Protein AF-A0A526PX55-F1 (afdb_monomer_lite)

Radius of gyration: 16.25 Å; chains: 1; bounding box: 40×29×41 Å

Structure (mmCIF, N/CA/C/O backbone):
data_AF-A0A526PX55-F1
#
_entry.id   AF-A0A526PX55-F1
#
loop_
_atom_site.group_PDB
_atom_site.id
_atom_site.type_symbol
_atom_site.label_atom_id
_atom_site.label_alt_id
_atom_site.label_comp_id
_atom_site.label_asym_id
_atom_site.label_entity_id
_atom_site.label_seq_id
_atom_site.pdbx_PDB_ins_code
_atom_site.Cartn_x
_atom_site.Cartn_y
_atom_site.Cartn_z
_atom_site.occupancy
_atom_site.B_iso_or_equiv
_atom_site.auth_seq_id
_atom_site.auth_comp_id
_atom_site.auth_asym_id
_atom_site.auth_atom_id
_atom_site.pdbx_PDB_model_num
ATOM 1 N N . LEU A 1 1 ? -7.816 -12.407 -14.501 1.00 89.50 1 LEU A N 1
ATOM 2 C CA . LEU A 1 1 ? -7.066 -11.297 -13.894 1.00 89.50 1 LEU A CA 1
ATOM 3 C C . LEU A 1 1 ? -5.619 -11.729 -13.786 1.00 89.50 1 LEU A C 1
ATOM 5 O O . LEU A 1 1 ? -5.367 -12.855 -13.366 1.00 89.50 1 LEU A O 1
ATOM 9 N N . SER A 1 2 ? -4.719 -10.852 -14.193 1.00 96.88 2 SER A N 1
ATOM 10 C CA . SER A 1 2 ? -3.273 -10.931 -14.048 1.00 96.88 2 SER A CA 1
ATOM 11 C C . SER A 1 2 ? -2.861 -9.849 -13.042 1.00 96.88 2 SER A C 1
ATOM 13 O O . SER A 1 2 ? -2.724 -8.679 -13.422 1.00 96.88 2 SER A O 1
ATOM 15 N N . PRO A 1 3 ? -2.775 -10.187 -11.741 1.00 97.81 3 PRO A N 1
ATOM 16 C CA . PRO A 1 3 ? -2.483 -9.203 -10.716 1.00 97.81 3 PRO A CA 1
ATOM 17 C C . PRO A 1 3 ? -1.022 -8.742 -10.763 1.00 97.81 3 PRO A C 1
ATOM 19 O O . PRO A 1 3 ? -0.131 -9.489 -11.162 1.00 97.81 3 PRO A O 1
ATOM 22 N N . GLY A 1 4 ? -0.776 -7.517 -10.312 1.00 98.12 4 GLY A N 1
ATOM 23 C CA . GLY A 1 4 ? 0.558 -6.985 -10.052 1.00 98.12 4 GLY A CA 1
ATOM 24 C C . GLY A 1 4 ? 0.541 -6.058 -8.842 1.00 98.12 4 GLY A C 1
ATOM 25 O O . GLY A 1 4 ? -0.427 -5.329 -8.622 1.00 98.12 4 GLY A O 1
ATOM 26 N N . PHE A 1 5 ? 1.605 -6.080 -8.050 1.00 97.38 5 PHE A N 1
ATOM 27 C CA . PHE A 1 5 ? 1.724 -5.282 -6.838 1.00 97.38 5 PHE A CA 1
ATOM 28 C C . PHE A 1 5 ? 2.587 -4.044 -7.062 1.00 97.38 5 PHE A C 1
ATOM 30 O O . PHE A 1 5 ? 3.667 -4.101 -7.647 1.00 97.38 5 PHE A O 1
ATOM 37 N N . LEU A 1 6 ? 2.136 -2.915 -6.529 1.00 95.25 6 LEU A N 1
ATOM 38 C CA . LEU A 1 6 ? 2.892 -1.674 -6.469 1.00 95.25 6 LEU A CA 1
ATOM 39 C C . LEU A 1 6 ? 3.287 -1.405 -5.028 1.00 95.25 6 LEU A C 1
ATOM 41 O O . LEU A 1 6 ? 2.428 -1.119 -4.193 1.00 95.25 6 LEU A O 1
ATOM 45 N N . SER A 1 7 ? 4.588 -1.411 -4.764 1.00 92.81 7 SER A N 1
ATOM 46 C CA . SER A 1 7 ? 5.129 -1.017 -3.469 1.00 92.81 7 SER A CA 1
ATOM 47 C C . SER A 1 7 ? 6.076 0.168 -3.616 1.00 92.81 7 SER A C 1
ATOM 49 O O . SER A 1 7 ? 6.674 0.409 -4.666 1.00 92.81 7 SER A O 1
ATOM 51 N N . ARG A 1 8 ? 6.204 0.952 -2.545 1.00 86.69 8 ARG A N 1
ATOM 52 C CA . ARG A 1 8 ? 7.210 2.018 -2.472 1.00 86.69 8 ARG A CA 1
ATOM 53 C C . ARG A 1 8 ? 8.604 1.452 -2.174 1.00 86.69 8 ARG A C 1
ATOM 55 O O . ARG A 1 8 ? 9.588 2.074 -2.568 1.00 86.69 8 ARG A O 1
ATOM 62 N N . GLY A 1 9 ? 8.665 0.292 -1.513 1.00 73.75 9 GLY A N 1
ATOM 63 C CA . GLY A 1 9 ? 9.878 -0.260 -0.912 1.00 73.75 9 GLY A CA 1
ATOM 64 C C . GLY A 1 9 ? 10.322 0.513 0.335 1.00 73.75 9 GLY A C 1
ATOM 65 O O . GLY A 1 9 ? 10.067 1.713 0.476 1.00 73.75 9 GLY A O 1
ATOM 66 N N . HIS A 1 10 ? 11.011 -0.176 1.242 1.00 63.31 10 HIS A N 1
ATOM 67 C CA . HIS A 1 10 ? 11.703 0.430 2.382 1.00 63.31 10 HIS A CA 1
ATOM 68 C C . HIS A 1 10 ? 13.197 0.554 2.040 1.00 63.31 10 HIS A C 1
ATOM 70 O O . HIS A 1 10 ? 13.829 -0.433 1.685 1.00 63.31 10 HIS A O 1
ATOM 76 N N . GLY A 1 11 ? 13.770 1.764 2.123 1.00 58.62 11 GLY A N 1
ATOM 77 C CA . GLY A 1 11 ? 15.213 1.988 1.897 1.00 58.62 11 GLY A CA 1
ATOM 78 C C . GLY A 1 11 ? 15.609 2.770 0.633 1.00 58.62 11 GLY A C 1
ATOM 79 O O . GLY A 1 11 ? 16.796 2.975 0.397 1.00 58.62 11 GLY A O 1
ATOM 80 N N . GLY A 1 12 ? 14.645 3.257 -0.161 1.00 54.66 12 GLY A N 1
ATOM 81 C CA . GLY A 1 12 ? 14.800 4.425 -1.051 1.00 54.66 12 GLY A CA 1
ATOM 82 C C . GLY A 1 12 ? 15.884 4.386 -2.141 1.00 54.66 12 GLY A C 1
ATOM 83 O O . GLY A 1 12 ? 16.279 5.446 -2.615 1.00 54.66 12 GLY A O 1
ATOM 84 N N . SER A 1 13 ? 16.380 3.216 -2.544 1.00 61.44 13 SER A N 1
ATOM 85 C CA . SER A 1 13 ? 17.595 3.139 -3.375 1.00 61.44 13 SER A CA 1
ATOM 86 C C . SER A 1 13 ? 17.357 3.176 -4.894 1.00 61.44 13 SER A C 1
ATOM 88 O O . SER A 1 13 ? 18.313 3.333 -5.650 1.00 61.44 13 SER A O 1
ATOM 90 N N . PHE A 1 14 ? 16.113 3.048 -5.366 1.00 69.12 14 PHE A N 1
ATOM 91 C CA . PHE A 1 14 ? 15.821 2.958 -6.801 1.00 69.12 14 PHE A CA 1
ATOM 92 C C . PHE A 1 14 ? 15.370 4.303 -7.384 1.00 69.12 14 PHE A C 1
ATOM 94 O O . PHE A 1 14 ? 14.330 4.843 -7.005 1.00 69.12 14 PHE A O 1
ATOM 101 N N . GLY A 1 15 ? 16.157 4.835 -8.326 1.00 73.81 15 GLY A N 1
ATOM 102 C CA . GLY A 1 15 ? 15.791 6.022 -9.110 1.00 73.81 15 GLY A CA 1
ATOM 103 C C . GLY A 1 15 ? 14.729 5.736 -10.177 1.00 73.81 15 GLY A C 1
ATOM 104 O O . GLY A 1 15 ? 13.908 6.600 -10.470 1.00 73.81 15 GLY A O 1
ATOM 105 N N . GLU A 1 16 ? 14.702 4.506 -10.690 1.00 85.94 16 GLU A N 1
ATOM 106 C CA . GLU A 1 16 ? 13.747 4.016 -11.687 1.00 85.94 16 GLU A CA 1
ATOM 107 C C . GLU A 1 16 ? 12.917 2.858 -11.120 1.00 85.94 16 GLU A C 1
ATOM 109 O O . GLU A 1 16 ? 13.350 2.216 -10.161 1.00 85.94 16 GLU A O 1
ATOM 114 N N . PRO A 1 17 ? 11.725 2.563 -11.669 1.00 91.69 17 PRO A N 1
ATOM 115 C CA . PRO A 1 17 ? 10.947 1.422 -11.214 1.00 91.69 17 PRO A CA 1
ATOM 116 C C . PRO A 1 17 ? 11.668 0.095 -11.436 1.00 91.69 17 PRO A C 1
ATOM 118 O O . PRO A 1 17 ? 12.137 -0.193 -12.536 1.00 91.69 17 PRO A O 1
ATOM 121 N N . HIS A 1 18 ? 11.708 -0.717 -10.384 1.00 94.00 18 HIS A N 1
ATOM 122 C CA . HIS A 1 18 ? 12.376 -2.014 -10.365 1.00 94.00 18 HIS A CA 1
ATOM 123 C C . HIS A 1 18 ? 11.351 -3.138 -10.219 1.00 94.00 18 HIS A C 1
ATOM 125 O O . HIS A 1 18 ? 10.457 -3.032 -9.379 1.00 94.00 18 HIS A O 1
ATOM 131 N N . ILE A 1 19 ? 11.465 -4.200 -11.022 1.00 96.25 19 ILE A N 1
ATOM 132 C CA . ILE A 1 19 ? 10.682 -5.428 -10.822 1.00 96.25 19 ILE A CA 1
ATOM 133 C C . ILE A 1 19 ? 11.455 -6.321 -9.867 1.00 96.25 19 ILE A C 1
ATOM 135 O O . ILE A 1 19 ? 12.610 -6.634 -10.137 1.00 96.25 19 ILE A O 1
ATOM 139 N N . VAL A 1 20 ? 10.803 -6.741 -8.786 1.00 95.62 20 VAL A N 1
ATOM 140 C CA . VAL A 1 20 ? 11.419 -7.620 -7.791 1.00 95.62 20 VAL A CA 1
ATOM 141 C C . VAL A 1 20 ? 11.796 -8.959 -8.425 1.00 95.62 20 VAL A C 1
ATOM 143 O O . VAL A 1 20 ? 10.961 -9.627 -9.034 1.00 95.62 20 VAL A O 1
ATOM 146 N N . ASP A 1 21 ? 13.047 -9.359 -8.232 1.00 95.62 21 ASP A N 1
ATOM 147 C CA . ASP A 1 21 ? 13.598 -10.661 -8.586 1.00 95.62 21 ASP A CA 1
ATOM 148 C C . ASP A 1 21 ? 13.934 -11.426 -7.300 1.00 95.62 21 ASP A C 1
ATOM 150 O O . ASP A 1 21 ? 14.921 -11.135 -6.626 1.00 95.62 21 ASP A O 1
ATOM 154 N N . LEU A 1 22 ? 13.130 -12.438 -6.967 1.00 94.69 22 LEU A N 1
ATOM 155 C CA . LEU A 1 22 ? 13.282 -13.244 -5.747 1.00 94.69 22 LEU A CA 1
ATOM 156 C C . LEU A 1 22 ? 14.648 -13.935 -5.609 1.00 94.69 22 LEU A C 1
ATOM 158 O O . LEU A 1 22 ? 15.036 -14.305 -4.502 1.00 94.69 22 LEU A O 1
ATOM 162 N N . HIS A 1 23 ? 15.367 -14.152 -6.711 1.00 94.50 23 HIS A N 1
ATOM 163 C CA . HIS A 1 23 ? 16.652 -14.845 -6.693 1.00 94.50 23 HIS A CA 1
ATOM 164 C C . HIS A 1 23 ? 17.837 -13.897 -6.507 1.00 94.50 23 HIS A C 1
ATOM 166 O O . HIS A 1 23 ? 18.889 -14.325 -6.026 1.00 94.50 23 HIS A O 1
ATOM 172 N N . HIS A 1 24 ? 17.682 -12.629 -6.886 1.00 94.00 24 HIS A N 1
ATOM 173 C CA . HIS A 1 24 ? 18.781 -11.662 -6.924 1.00 94.00 24 HIS A CA 1
ATOM 174 C C . HIS A 1 24 ? 18.585 -10.479 -5.975 1.00 94.00 24 HIS A C 1
ATOM 176 O O . HIS A 1 24 ? 19.570 -9.883 -5.525 1.00 94.00 24 HIS A O 1
ATOM 182 N N . ASP A 1 25 ? 17.344 -10.155 -5.627 1.00 93.25 25 ASP A N 1
ATOM 183 C CA . ASP A 1 25 ? 17.044 -9.088 -4.691 1.00 93.25 25 ASP A CA 1
ATOM 184 C C . ASP A 1 25 ? 17.135 -9.547 -3.242 1.00 93.25 25 ASP A C 1
ATOM 186 O O . ASP A 1 25 ? 16.877 -10.688 -2.868 1.00 93.25 25 ASP A O 1
ATOM 190 N N . ALA A 1 26 ? 17.502 -8.595 -2.394 1.00 90.69 26 ALA A N 1
ATOM 191 C CA . ALA A 1 26 ? 17.568 -8.780 -0.958 1.00 90.69 26 ALA A CA 1
ATOM 192 C C . ALA A 1 26 ? 16.691 -7.736 -0.275 1.00 90.69 26 ALA A C 1
ATOM 194 O O . ALA A 1 26 ? 16.569 -6.609 -0.762 1.00 90.69 26 ALA A O 1
ATOM 195 N N . ALA A 1 27 ? 16.169 -8.074 0.907 1.00 90.62 27 ALA A N 1
ATOM 196 C CA . ALA A 1 27 ? 15.263 -7.205 1.660 1.00 90.62 27 ALA A CA 1
ATOM 197 C C . ALA A 1 27 ? 15.864 -5.817 1.933 1.00 90.62 27 ALA A C 1
ATOM 199 O O . ALA A 1 27 ? 15.158 -4.819 1.930 1.00 90.62 27 ALA A O 1
ATOM 200 N N . ARG A 1 28 ? 17.192 -5.724 2.082 1.00 87.38 28 ARG A N 1
ATOM 201 C CA . ARG A 1 28 ? 17.896 -4.441 2.251 1.00 87.38 28 ARG A CA 1
ATOM 202 C C . ARG A 1 28 ? 17.797 -3.490 1.048 1.00 87.38 28 ARG A C 1
ATOM 204 O O . ARG A 1 28 ? 18.094 -2.313 1.208 1.00 87.38 28 ARG A O 1
ATOM 211 N N . HIS A 1 29 ? 17.480 -3.995 -0.145 1.00 85.44 29 HIS A N 1
ATOM 212 C CA . HIS A 1 29 ? 17.384 -3.197 -1.369 1.00 85.44 29 HIS A CA 1
ATOM 213 C C . HIS A 1 29 ? 15.926 -2.873 -1.697 1.00 85.44 29 HIS A C 1
ATOM 215 O O . HIS A 1 29 ? 15.595 -1.711 -1.912 1.00 85.44 29 HIS A O 1
ATOM 221 N N . VAL A 1 30 ? 15.066 -3.897 -1.727 1.00 89.50 30 VAL A N 1
ATOM 222 C CA . VAL A 1 30 ? 13.666 -3.775 -2.169 1.00 89.50 30 VAL A CA 1
ATOM 223 C C . VAL A 1 30 ? 12.666 -3.663 -1.016 1.00 89.50 30 VAL A C 1
ATOM 225 O O . VAL A 1 30 ? 11.583 -3.124 -1.215 1.00 89.50 30 VAL A O 1
ATOM 228 N N . GLY A 1 31 ? 13.034 -4.090 0.192 1.00 89.81 31 GLY A N 1
ATOM 229 C CA . GLY A 1 31 ? 12.135 -4.284 1.331 1.00 89.81 31 GLY A CA 1
ATOM 230 C C . GLY A 1 31 ? 11.772 -5.757 1.534 1.00 89.81 31 GLY A C 1
ATOM 231 O O . GLY A 1 31 ? 11.862 -6.571 0.619 1.00 89.81 31 GLY A O 1
ATOM 232 N N . ASP A 1 32 ? 11.363 -6.105 2.745 1.00 91.75 32 ASP A N 1
ATOM 233 C CA . ASP A 1 32 ? 10.806 -7.416 3.087 1.00 91.75 32 ASP A CA 1
ATOM 234 C C . ASP A 1 32 ? 9.397 -7.610 2.508 1.00 91.75 32 ASP A C 1
ATOM 236 O O . ASP A 1 32 ? 9.142 -8.628 1.867 1.00 91.75 32 ASP A O 1
ATOM 240 N N . GLU A 1 33 ? 8.512 -6.617 2.641 1.00 92.62 33 GLU A N 1
ATOM 241 C CA . GLU A 1 33 ? 7.141 -6.680 2.109 1.00 92.62 33 GLU A CA 1
ATOM 242 C C . GLU A 1 33 ? 7.112 -6.942 0.587 1.00 92.62 33 GLU A C 1
ATOM 244 O O . GLU A 1 33 ? 6.402 -7.856 0.160 1.00 92.62 33 GLU A O 1
ATOM 249 N N . PRO A 1 34 ? 7.910 -6.257 -0.266 1.00 93.94 34 PRO A N 1
ATOM 250 C CA . PRO A 1 34 ? 7.923 -6.547 -1.702 1.00 93.94 34 PRO A CA 1
ATOM 251 C C . PRO A 1 34 ? 8.448 -7.936 -2.058 1.00 93.94 34 PRO A C 1
ATOM 253 O O . PRO A 1 34 ? 7.986 -8.503 -3.042 1.00 93.94 34 PRO A O 1
ATOM 256 N N . LEU A 1 35 ? 9.378 -8.499 -1.280 1.00 94.62 35 LEU A N 1
ATOM 257 C CA . LEU A 1 35 ? 9.833 -9.876 -1.497 1.00 94.62 35 LEU A CA 1
ATOM 258 C C . LEU A 1 35 ? 8.719 -10.875 -1.190 1.00 94.62 35 LEU A C 1
ATOM 260 O O . LEU A 1 35 ? 8.474 -11.765 -1.994 1.00 94.62 35 LEU A O 1
ATOM 264 N N . LEU A 1 36 ? 7.999 -10.686 -0.083 1.00 95.00 36 LEU A N 1
ATOM 265 C CA . LEU A 1 36 ? 6.869 -11.548 0.274 1.00 95.00 36 LEU A CA 1
ATOM 266 C C . LEU A 1 36 ? 5.757 -11.493 -0.781 1.00 95.00 36 LEU A C 1
ATOM 268 O O . LEU A 1 36 ? 5.217 -12.521 -1.178 1.00 95.00 36 LEU A O 1
ATOM 272 N N . LEU A 1 37 ? 5.427 -10.300 -1.281 1.00 96.25 37 LEU A N 1
ATOM 273 C CA . LEU A 1 37 ? 4.417 -10.147 -2.332 1.00 96.25 37 LEU A CA 1
ATOM 274 C C . LEU A 1 37 ? 4.855 -10.773 -3.668 1.00 96.25 37 LEU A C 1
ATOM 276 O O . LEU A 1 37 ? 4.011 -11.289 -4.408 1.00 96.25 37 LEU A O 1
ATOM 280 N N . ALA A 1 38 ? 6.159 -10.762 -3.966 1.00 96.69 38 ALA A N 1
ATOM 281 C CA . ALA A 1 38 ? 6.712 -11.284 -5.215 1.00 96.69 38 ALA A CA 1
ATOM 282 C C . ALA A 1 38 ? 6.597 -12.810 -5.339 1.00 96.69 38 ALA A C 1
ATOM 284 O O . ALA A 1 38 ? 6.632 -13.331 -6.452 1.00 96.69 38 ALA A O 1
ATOM 285 N N . GLU A 1 39 ? 6.376 -13.527 -4.232 1.00 96.38 39 GLU A N 1
ATOM 286 C CA . GLU A 1 39 ? 6.052 -14.961 -4.249 1.00 96.38 39 GLU A CA 1
ATOM 287 C C . GLU A 1 39 ? 4.676 -15.257 -4.873 1.00 96.38 39 GLU A C 1
ATOM 289 O O . GLU A 1 39 ? 4.410 -16.387 -5.289 1.00 96.38 39 GLU A O 1
ATOM 294 N N . HIS A 1 40 ? 3.794 -14.257 -4.958 1.00 97.00 40 HIS A N 1
ATOM 295 C CA . HIS A 1 40 ? 2.410 -14.435 -5.398 1.00 97.00 40 HIS A CA 1
ATOM 296 C C . HIS A 1 40 ? 2.098 -13.795 -6.751 1.00 97.00 40 HIS A C 1
ATOM 298 O O . HIS A 1 40 ? 1.291 -14.336 -7.508 1.00 97.00 40 HIS A O 1
ATOM 304 N N . ALA A 1 41 ? 2.695 -12.644 -7.057 1.00 97.62 41 ALA A N 1
ATOM 305 C CA . ALA A 1 41 ? 2.529 -11.961 -8.336 1.00 97.62 41 ALA A CA 1
ATOM 306 C C . ALA A 1 41 ? 3.680 -10.972 -8.568 1.00 97.62 41 ALA A C 1
ATOM 308 O O . ALA A 1 41 ? 4.365 -10.611 -7.613 1.00 97.62 41 ALA A O 1
ATOM 309 N N . PRO A 1 42 ? 3.890 -10.475 -9.799 1.00 97.88 42 PRO A N 1
ATOM 310 C CA . PRO A 1 42 ? 4.922 -9.481 -10.048 1.00 97.88 42 PRO A CA 1
ATOM 311 C C . PRO A 1 42 ? 4.786 -8.233 -9.177 1.00 97.88 42 PRO A C 1
ATOM 313 O O . PRO A 1 42 ? 3.695 -7.677 -9.042 1.00 97.88 42 PRO A O 1
ATOM 316 N N . VAL A 1 43 ? 5.908 -7.757 -8.639 1.00 97.25 43 VAL A N 1
ATOM 317 C CA . VAL A 1 43 ? 5.961 -6.556 -7.799 1.00 97.25 43 VAL A CA 1
ATOM 318 C C . VAL A 1 43 ? 6.856 -5.521 -8.461 1.00 97.25 43 VAL A C 1
ATOM 320 O O . VAL A 1 43 ? 8.007 -5.813 -8.781 1.00 97.25 43 VAL A O 1
ATOM 323 N N . ALA A 1 44 ? 6.351 -4.300 -8.624 1.00 95.88 44 ALA A N 1
ATOM 324 C CA . ALA A 1 44 ? 7.165 -3.146 -8.973 1.00 95.88 44 ALA A CA 1
ATOM 325 C C . ALA A 1 44 ? 7.406 -2.275 -7.735 1.00 95.88 44 ALA A C 1
ATOM 327 O O . ALA A 1 44 ? 6.461 -1.815 -7.085 1.00 95.88 44 ALA A O 1
ATOM 328 N N . VAL A 1 45 ? 8.679 -2.016 -7.442 1.00 94.19 45 VAL A N 1
ATOM 329 C CA . VAL A 1 45 ? 9.129 -1.151 -6.350 1.00 94.19 45 VAL A CA 1
ATOM 330 C C . VAL A 1 45 ? 9.545 0.197 -6.917 1.00 94.19 45 VAL A C 1
ATOM 332 O O . VAL A 1 45 ? 10.456 0.289 -7.741 1.00 94.19 45 VAL A O 1
ATOM 335 N N . THR A 1 46 ? 8.857 1.263 -6.504 1.00 91.19 46 THR A N 1
ATOM 336 C CA . THR A 1 46 ? 9.184 2.630 -6.925 1.00 91.19 46 THR A CA 1
ATOM 337 C C . THR A 1 46 ? 8.475 3.700 -6.088 1.00 91.19 46 THR A C 1
ATOM 339 O O . THR A 1 46 ? 7.301 3.545 -5.739 1.00 91.19 46 THR A O 1
ATOM 342 N N . PRO A 1 47 ? 9.110 4.863 -5.835 1.00 87.56 47 PRO A N 1
ATOM 343 C CA . PRO A 1 47 ? 8.390 6.032 -5.331 1.00 87.56 47 PRO A CA 1
ATOM 344 C C . PRO A 1 47 ? 7.384 6.589 -6.354 1.00 87.56 47 PRO A C 1
ATOM 346 O O . PRO A 1 47 ? 6.390 7.214 -5.974 1.00 87.56 47 PRO A O 1
ATOM 349 N N . ASN A 1 48 ? 7.604 6.363 -7.654 1.00 90.00 48 ASN A N 1
ATOM 350 C CA . ASN A 1 48 ? 6.709 6.792 -8.723 1.00 90.00 48 ASN A CA 1
ATOM 351 C C . ASN A 1 48 ? 5.760 5.658 -9.130 1.00 90.00 48 ASN A C 1
ATOM 353 O O . ASN A 1 48 ? 5.955 4.998 -10.151 1.00 90.00 48 ASN A O 1
ATOM 357 N N . ARG A 1 49 ? 4.690 5.462 -8.349 1.00 91.00 49 ARG A N 1
ATOM 358 C CA . ARG A 1 49 ? 3.725 4.372 -8.578 1.00 91.00 49 ARG A CA 1
ATOM 359 C C . ARG A 1 49 ? 3.127 4.349 -9.989 1.00 91.00 49 ARG A C 1
ATOM 361 O O . ARG A 1 49 ? 2.879 3.270 -10.505 1.00 91.00 49 ARG A O 1
ATOM 368 N N . ALA A 1 50 ? 2.958 5.499 -10.646 1.00 92.62 50 ALA A N 1
ATOM 369 C CA . ALA A 1 50 ? 2.467 5.545 -12.026 1.00 92.62 50 ALA A CA 1
ATOM 370 C C . ALA A 1 50 ? 3.460 4.947 -13.034 1.00 92.62 50 ALA A C 1
ATOM 372 O O . ALA A 1 50 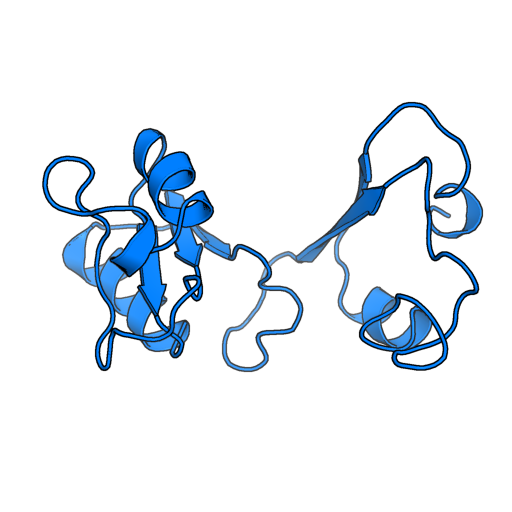? 3.055 4.298 -13.995 1.00 92.62 50 ALA A O 1
ATOM 373 N N . ALA A 1 51 ? 4.762 5.135 -12.811 1.00 93.69 51 ALA A N 1
ATOM 374 C CA . ALA A 1 51 ? 5.784 4.498 -13.631 1.00 93.69 51 ALA A CA 1
ATOM 375 C C . ALA A 1 51 ? 5.854 2.984 -13.365 1.00 93.69 51 ALA A C 1
ATOM 377 O O . ALA A 1 51 ? 5.933 2.214 -14.317 1.00 93.69 51 ALA A O 1
ATOM 378 N N . GLY A 1 52 ? 5.725 2.556 -12.103 1.00 94.88 52 GLY A N 1
ATOM 379 C CA . GLY A 1 52 ? 5.615 1.134 -11.752 1.00 94.88 52 GLY A CA 1
ATOM 380 C C . GLY A 1 52 ? 4.384 0.464 -12.369 1.00 94.88 52 GLY A C 1
ATOM 381 O O . GLY A 1 52 ? 4.492 -0.625 -12.919 1.00 94.88 52 GLY A O 1
ATOM 382 N N . ALA A 1 53 ? 3.232 1.143 -12.356 1.00 95.50 53 ALA A N 1
ATOM 383 C CA . ALA A 1 53 ? 1.993 0.652 -12.959 1.00 95.50 53 ALA A CA 1
ATOM 384 C C . ALA A 1 53 ? 2.171 0.382 -14.456 1.00 95.50 53 ALA A C 1
ATOM 386 O O . ALA A 1 53 ? 1.895 -0.720 -14.922 1.00 95.50 53 ALA A O 1
ATOM 387 N N . ARG A 1 54 ? 2.715 1.363 -15.194 1.00 96.00 54 ARG A N 1
ATOM 388 C CA . ARG A 1 54 ? 3.035 1.197 -16.618 1.00 96.00 54 ARG A CA 1
ATOM 389 C C . ARG A 1 54 ? 3.996 0.041 -16.854 1.00 96.00 54 ARG A C 1
ATOM 391 O O . ARG A 1 54 ? 3.759 -0.755 -17.751 1.00 96.00 54 ARG A O 1
ATOM 398 N N . LEU A 1 55 ? 5.038 -0.085 -16.031 1.00 96.69 55 LEU A N 1
ATOM 399 C CA . LEU A 1 55 ? 6.004 -1.171 -16.159 1.00 96.69 55 LEU A CA 1
ATOM 400 C C . LEU A 1 55 ? 5.331 -2.548 -16.028 1.00 96.69 55 LEU A C 1
ATOM 402 O O . LEU A 1 55 ? 5.547 -3.409 -16.878 1.00 96.69 55 LEU A O 1
ATOM 406 N N . LEU A 1 56 ? 4.481 -2.736 -15.014 1.00 97.69 56 LEU A N 1
ATOM 407 C CA . LEU A 1 56 ? 3.732 -3.980 -14.804 1.00 97.69 56 LEU A CA 1
ATOM 408 C C . LEU A 1 56 ? 2.769 -4.275 -15.962 1.00 97.69 56 LEU A C 1
ATOM 410 O O . LEU A 1 56 ? 2.730 -5.396 -16.467 1.00 97.69 56 LEU A O 1
ATOM 414 N N . MET A 1 57 ? 2.024 -3.268 -16.421 1.00 97.31 57 MET A N 1
ATOM 415 C CA . MET A 1 57 ? 1.068 -3.419 -17.521 1.00 97.31 57 MET A CA 1
ATOM 416 C C . MET A 1 57 ? 1.766 -3.742 -18.849 1.00 97.31 57 MET A C 1
ATOM 418 O O . MET A 1 57 ? 1.383 -4.679 -19.543 1.00 97.31 57 MET A O 1
ATOM 422 N N . GLU A 1 58 ? 2.806 -2.987 -19.207 1.00 97.38 58 GLU A N 1
ATOM 423 C CA . GLU A 1 58 ? 3.451 -3.070 -20.522 1.00 97.38 58 GLU A CA 1
ATOM 424 C C . GLU A 1 58 ? 4.421 -4.248 -20.645 1.00 97.38 58 GLU A C 1
ATOM 426 O O . GLU A 1 58 ? 4.544 -4.827 -21.724 1.00 97.38 58 GLU A O 1
ATOM 431 N N . LYS A 1 59 ? 5.148 -4.595 -19.573 1.00 96.62 59 LYS A N 1
ATOM 432 C CA . LYS A 1 59 ? 6.169 -5.657 -19.624 1.00 96.62 59 LYS A CA 1
ATOM 433 C C . LYS A 1 59 ? 5.650 -7.015 -19.192 1.00 96.62 59 LYS A C 1
ATOM 435 O O . LYS A 1 59 ? 6.136 -8.017 -19.705 1.00 96.62 59 LYS A O 1
ATOM 440 N N . LEU A 1 60 ? 4.708 -7.046 -18.254 1.00 97.12 60 LEU A N 1
ATOM 441 C CA . LEU A 1 60 ? 4.244 -8.285 -17.624 1.00 97.12 60 LEU A CA 1
ATOM 442 C C . LEU A 1 60 ? 2.763 -8.569 -17.896 1.00 97.12 60 LEU A C 1
ATOM 444 O O . LEU A 1 60 ? 2.268 -9.627 -17.516 1.00 97.12 60 LEU A O 1
ATOM 448 N N . GLY A 1 61 ? 2.059 -7.662 -18.583 1.00 97.50 61 GLY A N 1
ATOM 449 C CA . GLY A 1 61 ? 0.658 -7.855 -18.948 1.00 97.50 61 GLY A CA 1
ATOM 450 C C . GLY A 1 61 ? -0.283 -7.854 -17.744 1.00 97.50 61 GLY A C 1
ATOM 451 O O . GLY A 1 61 ? -1.318 -8.517 -17.787 1.00 97.50 61 GLY A O 1
ATOM 452 N N . CYS A 1 62 ? 0.077 -7.167 -16.654 1.00 98.12 62 CYS A N 1
ATOM 453 C CA . CYS A 1 62 ? -0.806 -7.036 -15.498 1.00 98.12 62 CYS A CA 1
ATOM 454 C C . CYS A 1 62 ? -2.046 -6.207 -15.870 1.00 98.12 62 CYS A C 1
ATOM 456 O O . CYS A 1 62 ? -1.923 -5.109 -16.413 1.00 98.12 62 CYS A O 1
ATOM 458 N N . ASP A 1 63 ? -3.230 -6.720 -15.539 1.00 97.31 63 ASP A N 1
ATOM 459 C CA . ASP A 1 63 ? -4.530 -6.072 -15.778 1.00 97.31 63 ASP A CA 1
ATOM 460 C C . ASP A 1 63 ? -5.236 -5.654 -14.475 1.00 97.31 63 ASP A C 1
ATOM 462 O O . ASP A 1 63 ? -6.263 -4.978 -14.511 1.00 97.31 63 ASP A O 1
ATOM 466 N N . PHE A 1 64 ? -4.668 -6.026 -13.323 1.00 97.12 64 PHE A N 1
ATOM 467 C CA . PHE A 1 64 ? -5.207 -5.737 -12.001 1.00 97.12 64 PHE A CA 1
ATOM 468 C C . PHE A 1 64 ? -4.082 -5.307 -11.059 1.00 97.12 64 PHE A C 1
ATOM 470 O O . PHE A 1 64 ? -3.217 -6.102 -10.701 1.00 97.12 64 PHE A O 1
ATOM 477 N N . LEU A 1 65 ? -4.064 -4.038 -10.656 1.00 96.88 65 LEU A N 1
ATOM 478 C CA . LEU A 1 65 ? -2.979 -3.493 -9.843 1.00 96.88 65 LEU A CA 1
ATOM 479 C C . LEU A 1 65 ? -3.407 -3.344 -8.386 1.00 96.88 65 LEU A C 1
ATOM 481 O O . LEU A 1 65 ? -4.403 -2.692 -8.083 1.00 96.88 65 LEU A O 1
ATOM 485 N N . ILE A 1 66 ? -2.615 -3.909 -7.480 1.00 96.44 66 ILE A N 1
ATOM 486 C CA . ILE A 1 66 ? -2.813 -3.806 -6.036 1.00 96.44 66 ILE A CA 1
ATOM 487 C C . ILE A 1 66 ? -1.715 -2.908 -5.478 1.00 96.44 66 ILE A C 1
ATOM 489 O O . ILE A 1 66 ? -0.529 -3.193 -5.620 1.00 96.44 66 ILE A O 1
ATOM 493 N N . MET A 1 67 ? -2.101 -1.804 -4.846 1.00 94.31 67 MET A N 1
ATOM 494 C CA . MET A 1 67 ? -1.145 -0.918 -4.190 1.00 94.31 67 MET A CA 1
ATOM 495 C C . MET A 1 67 ? -1.038 -1.246 -2.710 1.00 94.31 67 MET A C 1
ATOM 497 O O . MET A 1 67 ? -1.990 -1.032 -1.959 1.00 94.31 67 MET A O 1
ATOM 501 N N . ASP A 1 68 ? 0.152 -1.657 -2.295 1.00 90.12 68 ASP A N 1
ATOM 502 C CA . ASP A 1 68 ? 0.485 -1.749 -0.884 1.00 90.12 68 ASP A CA 1
ATOM 503 C C . ASP A 1 68 ? 0.749 -0.344 -0.305 1.00 90.12 68 ASP A C 1
ATOM 505 O O . ASP A 1 68 ? 1.387 0.515 -0.938 1.00 90.12 68 ASP A O 1
ATOM 509 N N . ASP A 1 69 ? 0.150 -0.070 0.857 1.00 87.12 69 ASP A N 1
ATOM 510 C CA . ASP A 1 69 ? 0.046 1.259 1.483 1.00 87.12 69 ASP A CA 1
ATOM 511 C C . ASP A 1 69 ? -0.307 2.377 0.466 1.00 87.12 69 ASP A C 1
ATOM 513 O O . ASP A 1 69 ? 0.289 3.465 0.390 1.00 87.12 69 ASP A O 1
ATOM 517 N N . GLY A 1 70 ? -1.241 2.050 -0.432 1.00 88.31 70 GLY A N 1
ATOM 518 C CA . GLY A 1 70 ? -1.595 2.853 -1.600 1.00 88.31 70 GLY A CA 1
ATOM 519 C C . GLY A 1 70 ? -2.576 3.985 -1.335 1.00 88.31 70 GLY A C 1
ATOM 520 O O . GLY A 1 70 ? -2.693 4.879 -2.168 1.00 88.31 70 GLY A O 1
ATOM 521 N N . PHE A 1 71 ? -3.261 3.974 -0.191 1.00 88.56 71 PHE A N 1
ATOM 522 C CA . PHE A 1 71 ? -4.428 4.826 0.055 1.00 88.56 71 PHE A CA 1
ATOM 523 C C . PHE A 1 71 ? -4.130 6.330 -0.072 1.00 88.56 71 PHE A C 1
ATOM 525 O O . PHE A 1 71 ? -4.955 7.106 -0.536 1.00 88.56 7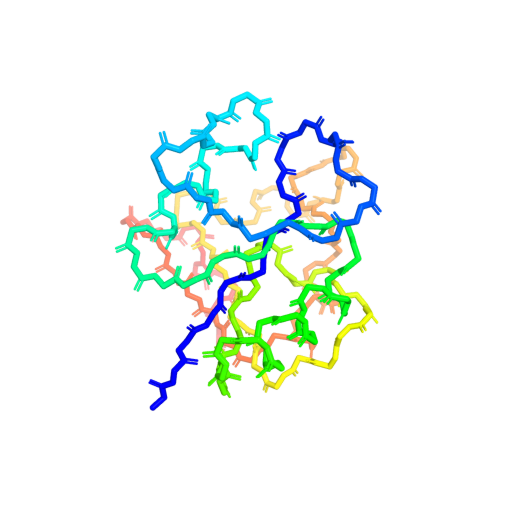1 PHE A O 1
ATOM 532 N N . GLN A 1 72 ? -2.905 6.745 0.257 1.00 82.69 72 GLN A N 1
ATOM 533 C CA . GLN A 1 72 ? -2.460 8.143 0.167 1.00 82.69 72 GLN A CA 1
ATOM 534 C C . GLN A 1 72 ? -1.814 8.497 -1.185 1.00 82.69 72 GLN A C 1
ATOM 536 O O . GLN A 1 72 ? -1.186 9.546 -1.341 1.00 82.69 72 GLN A O 1
ATOM 541 N N . SER A 1 73 ? -1.899 7.606 -2.171 1.00 81.56 73 SER A N 1
ATOM 542 C CA . SER A 1 73 ? -1.272 7.778 -3.477 1.00 81.56 73 SER A CA 1
ATOM 543 C C . SER A 1 73 ? -2.117 8.648 -4.407 1.00 81.56 73 SER A C 1
ATOM 545 O O . SER A 1 73 ? -2.806 8.145 -5.283 1.00 81.56 73 SER A O 1
ATOM 547 N N . ALA A 1 74 ? -1.988 9.970 -4.301 1.00 74.38 74 ALA A N 1
ATOM 548 C CA . ALA A 1 74 ? -2.752 10.920 -5.125 1.00 74.38 74 ALA A CA 1
ATOM 549 C C . ALA A 1 74 ? -2.429 10.905 -6.641 1.00 74.38 74 ALA A C 1
ATOM 551 O O . ALA A 1 74 ? -3.020 11.661 -7.405 1.00 74.38 74 ALA A O 1
ATOM 552 N N . ARG A 1 75 ? -1.454 10.101 -7.092 1.00 83.12 75 ARG A N 1
ATOM 553 C CA . ARG A 1 75 ? -0.969 10.085 -8.490 1.00 83.12 75 ARG A CA 1
ATOM 554 C C . ARG A 1 75 ? -1.583 8.987 -9.358 1.00 83.12 75 ARG A C 1
ATOM 556 O O . ARG A 1 75 ? -1.275 8.928 -10.545 1.00 83.12 75 ARG A O 1
ATOM 563 N N 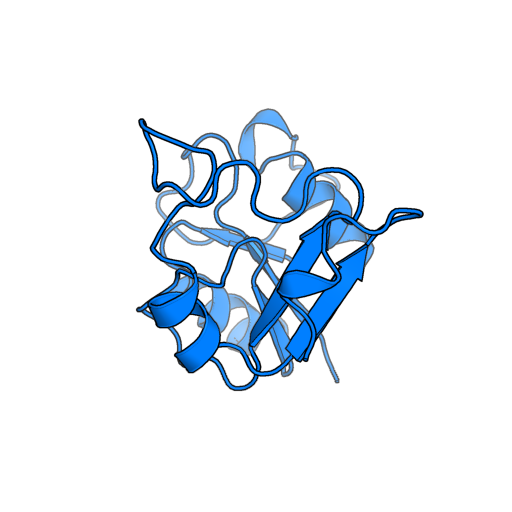. LEU A 1 76 ? -2.390 8.108 -8.774 1.00 88.62 76 LEU A N 1
ATOM 564 C CA . LEU A 1 76 ? -3.097 7.050 -9.485 1.00 88.62 76 LEU A CA 1
ATOM 565 C C . LEU A 1 76 ? -4.587 7.163 -9.185 1.00 88.62 76 LEU A C 1
ATOM 567 O O . LEU A 1 76 ? -4.966 7.458 -8.054 1.00 88.62 76 LEU A O 1
ATOM 571 N N . HIS A 1 77 ? -5.410 6.932 -10.206 1.00 91.81 77 HIS A N 1
ATOM 572 C CA . HIS A 1 77 ? -6.837 6.731 -10.001 1.00 91.81 77 HIS A CA 1
ATOM 573 C C . HIS A 1 77 ? -7.035 5.428 -9.223 1.00 91.81 77 HIS A C 1
ATOM 575 O O . HIS A 1 77 ? -6.419 4.416 -9.556 1.00 91.81 77 HIS A O 1
ATOM 581 N N . ILE A 1 78 ? -7.851 5.471 -8.174 1.00 92.94 78 ILE A N 1
ATOM 582 C CA . ILE A 1 78 ? -8.166 4.308 -7.350 1.00 92.94 78 ILE A CA 1
ATOM 583 C C . ILE A 1 78 ? -9.578 3.873 -7.715 1.00 92.94 78 ILE A C 1
ATOM 585 O O . ILE A 1 78 ? -10.540 4.550 -7.366 1.00 92.94 78 ILE A O 1
ATOM 589 N N . ASP A 1 79 ? -9.695 2.741 -8.405 1.00 95.00 79 ASP A N 1
ATOM 590 C CA . ASP A 1 79 ? -11.003 2.170 -8.744 1.00 95.00 79 ASP A CA 1
ATOM 591 C C . ASP A 1 79 ? -11.697 1.577 -7.509 1.00 95.00 79 ASP A C 1
ATOM 593 O O . ASP A 1 79 ? -12.923 1.575 -7.416 1.00 95.00 79 ASP A O 1
ATOM 597 N N . PHE A 1 80 ? -10.910 1.087 -6.544 1.00 95.88 80 PHE A N 1
ATOM 598 C CA . PHE A 1 80 ? -11.408 0.529 -5.292 1.00 95.88 80 PHE A CA 1
ATOM 599 C C . PHE A 1 80 ? -10.415 0.732 -4.144 1.00 95.88 80 PHE A C 1
ATOM 601 O O . PHE A 1 80 ? -9.261 0.308 -4.222 1.00 95.88 80 PHE A O 1
ATOM 608 N N . ALA A 1 81 ? -10.873 1.345 -3.054 1.00 94.94 81 ALA A N 1
ATOM 609 C CA . ALA A 1 81 ? -10.076 1.584 -1.858 1.00 94.94 81 ALA A CA 1
ATOM 610 C C . ALA A 1 81 ? -10.540 0.690 -0.700 1.00 94.94 81 ALA A C 1
ATOM 612 O O . ALA A 1 81 ? -11.576 0.945 -0.079 1.00 94.94 81 ALA A O 1
ATOM 613 N N . LEU A 1 82 ? -9.749 -0.340 -0.393 1.00 94.44 82 LEU A N 1
ATOM 614 C CA . LEU A 1 82 ? -9.929 -1.175 0.793 1.00 94.44 82 LEU A CA 1
ATOM 615 C C . LEU A 1 82 ? -9.074 -0.631 1.939 1.00 94.44 82 LEU A C 1
ATOM 617 O O . LEU A 1 82 ? -7.847 -0.658 1.863 1.00 94.44 82 LEU A O 1
ATOM 621 N N . VAL A 1 83 ? -9.713 -0.164 3.008 1.00 92.25 83 VAL A N 1
ATOM 622 C CA . VAL A 1 83 ? -9.016 0.301 4.213 1.00 92.25 83 VAL A CA 1
ATOM 623 C C . VAL A 1 83 ? -9.097 -0.772 5.288 1.00 92.25 83 VAL A C 1
ATOM 625 O O . VAL A 1 83 ? -10.180 -1.239 5.636 1.00 92.25 83 VAL A O 1
ATOM 628 N N . VAL A 1 84 ? -7.945 -1.159 5.830 1.00 91.25 84 VAL A N 1
ATOM 629 C CA . VAL A 1 84 ? -7.856 -2.155 6.901 1.00 91.25 84 VAL A CA 1
ATOM 630 C C . VAL A 1 84 ? -7.814 -1.449 8.251 1.00 91.25 84 VAL A C 1
ATOM 632 O O . VAL A 1 84 ? -7.034 -0.519 8.449 1.00 91.25 84 VAL A O 1
ATOM 635 N N . VAL A 1 85 ? -8.647 -1.900 9.188 1.00 90.81 85 VAL A N 1
ATOM 636 C CA . VAL A 1 85 ? -8.666 -1.425 10.573 1.00 90.81 85 VAL A CA 1
ATOM 637 C C . VAL A 1 85 ? -8.423 -2.613 11.493 1.00 90.81 85 VAL A C 1
ATOM 639 O O . VAL A 1 85 ? -9.193 -3.576 11.509 1.00 90.81 85 VAL A O 1
ATOM 642 N N . ASP A 1 86 ? -7.347 -2.536 12.268 1.00 91.56 86 ASP A N 1
ATOM 643 C CA . ASP A 1 86 ? -7.058 -3.504 13.321 1.00 91.56 86 ASP A CA 1
ATOM 644 C C . ASP A 1 86 ? -8.125 -3.405 14.424 1.00 91.56 86 ASP A C 1
ATOM 646 O O . ASP A 1 86 ? -8.443 -2.321 14.915 1.00 91.56 86 ASP A O 1
ATOM 650 N N . THR A 1 87 ? -8.708 -4.534 14.815 1.00 92.12 87 THR A N 1
ATOM 651 C CA . THR A 1 87 ? -9.824 -4.583 15.769 1.00 92.12 87 THR A CA 1
ATOM 652 C C . THR A 1 87 ? -9.404 -4.485 17.231 1.00 92.12 87 THR A C 1
ATOM 654 O O . THR A 1 87 ? -10.265 -4.316 18.097 1.00 92.12 87 THR A O 1
ATOM 657 N N . ARG A 1 88 ? -8.105 -4.554 17.528 1.00 90.25 88 ARG A N 1
ATOM 658 C CA . ARG A 1 88 ? -7.542 -4.341 18.865 1.00 90.25 88 ARG A CA 1
ATOM 659 C C . ARG A 1 88 ? -7.223 -2.867 19.089 1.00 90.25 88 ARG A C 1
ATOM 661 O O . ARG A 1 88 ? -7.485 -2.354 20.173 1.00 90.25 88 ARG A O 1
ATOM 668 N N . TYR A 1 89 ? -6.698 -2.186 18.070 1.00 86.94 89 TYR A N 1
ATOM 669 C CA . TYR A 1 89 ? -6.293 -0.779 18.160 1.00 86.94 89 TYR A CA 1
ATOM 670 C C . TYR A 1 89 ? -7.350 0.214 17.656 1.00 86.94 89 TYR A C 1
ATOM 672 O O . TYR A 1 89 ? -7.435 1.334 18.168 1.00 86.94 89 TYR A O 1
ATOM 680 N N . GLY A 1 90 ? -8.165 -0.167 16.670 1.00 90.25 90 GLY A N 1
ATOM 681 C CA . GLY A 1 90 ? -9.145 0.717 16.042 1.00 90.25 90 GLY A CA 1
ATOM 682 C C . GLY A 1 90 ? -8.494 1.983 15.475 1.00 90.25 90 GLY A C 1
ATOM 683 O O . GLY A 1 90 ? -7.491 1.924 14.768 1.00 90.25 90 GLY A O 1
ATOM 684 N N . ILE A 1 91 ? -9.046 3.148 15.826 1.00 90.06 91 ILE A N 1
ATOM 685 C CA . ILE A 1 91 ? -8.501 4.475 15.467 1.00 90.06 91 ILE A CA 1
ATOM 686 C C . ILE A 1 91 ? -7.613 5.091 16.566 1.00 90.06 91 ILE A C 1
ATOM 688 O O . ILE A 1 91 ? -7.258 6.273 16.498 1.00 90.06 91 ILE A O 1
ATOM 692 N N . GLY A 1 92 ? -7.283 4.328 17.613 1.00 90.19 92 GLY A N 1
ATOM 693 C CA . GLY A 1 92 ? -6.578 4.826 18.793 1.00 90.19 92 GLY A CA 1
ATOM 694 C C . GLY A 1 92 ? -7.322 5.979 19.474 1.00 90.19 92 GLY A C 1
ATOM 695 O O . GLY A 1 92 ? -8.502 5.871 19.794 1.00 90.19 92 GLY A O 1
ATOM 696 N N . ASN A 1 93 ? -6.637 7.105 19.690 1.00 91.38 93 ASN A N 1
ATOM 697 C CA . ASN A 1 93 ? -7.226 8.299 20.311 1.00 91.38 93 ASN A CA 1
ATOM 698 C C . ASN A 1 93 ? -7.940 9.240 19.315 1.00 91.38 93 ASN A C 1
ATOM 700 O O . ASN A 1 93 ? -8.316 10.350 19.693 1.00 91.38 93 ASN A O 1
ATOM 704 N N . GLY A 1 94 ? -8.078 8.837 18.045 1.00 89.94 94 GLY A N 1
ATOM 705 C CA . GLY A 1 94 ? -8.757 9.610 17.002 1.00 89.94 94 GLY A CA 1
ATOM 706 C C . GLY A 1 94 ? -8.020 10.870 16.532 1.00 89.94 94 GLY A C 1
ATOM 707 O O . GLY A 1 94 ? -8.596 11.666 15.795 1.00 89.94 94 GLY A O 1
ATOM 708 N N . ARG A 1 95 ? -6.765 11.087 16.948 1.00 92.88 95 ARG A N 1
ATOM 709 C CA . ARG A 1 95 ? -5.967 12.262 16.563 1.00 92.88 95 ARG A CA 1
ATOM 710 C C . ARG A 1 95 ? -4.958 11.924 15.468 1.00 92.88 95 ARG A C 1
ATOM 712 O O . ARG A 1 95 ? -4.479 10.795 15.366 1.00 92.88 95 ARG A O 1
ATOM 719 N N . VAL A 1 96 ? -4.619 12.939 14.677 1.00 94.75 96 VAL A N 1
ATOM 720 C CA . VAL A 1 96 ? -3.590 12.863 13.632 1.00 94.75 96 VAL A CA 1
ATOM 721 C C . VAL A 1 96 ? -2.191 12.990 14.244 1.00 94.75 96 VAL A C 1
ATOM 723 O O . VAL A 1 96 ? -2.018 13.674 15.258 1.00 94.75 96 VAL A O 1
ATOM 726 N N . ILE A 1 97 ? -1.194 12.342 13.635 1.00 93.31 97 ILE A N 1
ATOM 727 C CA . ILE A 1 97 ? 0.230 12.453 13.998 1.00 93.31 97 ILE A CA 1
ATOM 728 C C . ILE A 1 97 ? 0.652 13.937 14.074 1.00 93.31 97 ILE A C 1
ATOM 730 O O . ILE A 1 97 ? 0.297 14.714 13.186 1.00 93.31 97 ILE A O 1
ATOM 734 N N . PRO A 1 98 ? 1.423 14.355 15.103 1.00 94.69 98 PRO A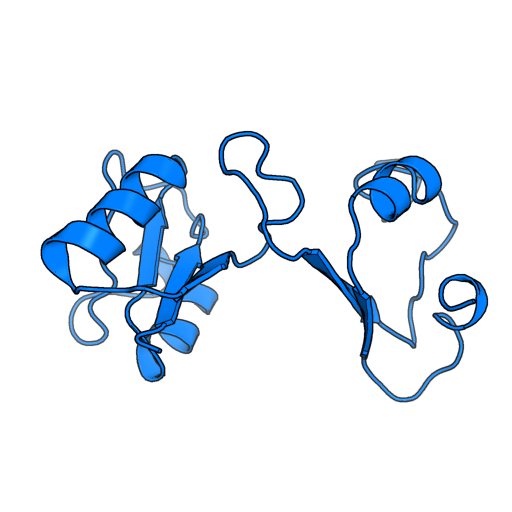 N 1
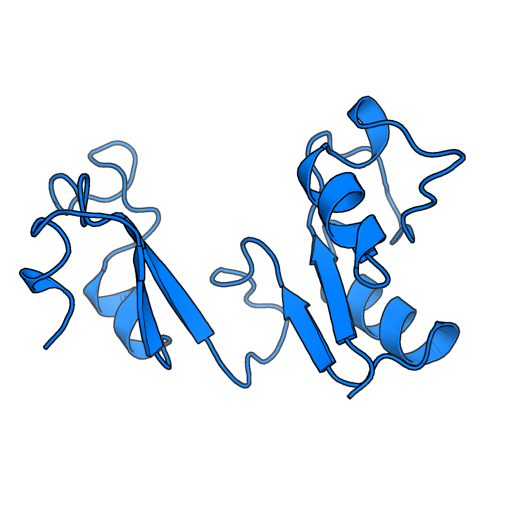ATOM 735 C CA . PRO A 1 98 ? 1.994 13.538 16.186 1.00 94.69 98 PRO A CA 1
ATOM 736 C C . PRO A 1 98 ? 1.071 13.339 17.404 1.00 94.69 98 PRO A C 1
ATOM 738 O O . PRO A 1 98 ? 1.456 12.666 18.354 1.00 94.69 98 PRO A O 1
ATOM 741 N N . GLY A 1 99 ? -0.137 13.912 17.415 1.00 94.00 99 GLY A N 1
ATOM 742 C CA . GLY A 1 99 ? -1.068 13.842 18.551 1.00 94.00 99 GLY A CA 1
ATOM 743 C C . GLY A 1 99 ? -1.814 12.510 18.701 1.00 94.00 99 GLY A C 1
ATOM 744 O O . GLY A 1 99 ? -2.506 12.312 19.704 1.00 94.00 99 GLY A O 1
ATOM 745 N N . GLY A 1 100 ? -1.699 11.617 17.720 1.00 92.38 100 GLY A N 1
ATOM 746 C CA . GLY A 1 100 ? -2.312 10.292 17.675 1.00 92.38 100 GLY A CA 1
ATOM 747 C C . GLY A 1 100 ? -1.799 9.464 16.491 1.00 92.38 100 GLY A C 1
ATOM 748 O O . GLY A 1 100 ? -0.909 9.925 15.778 1.00 92.38 100 GLY A O 1
ATOM 749 N N . PRO A 1 101 ? -2.324 8.244 16.281 1.00 91.12 101 PRO A N 1
ATOM 750 C CA . PRO A 1 101 ? -1.791 7.305 15.292 1.00 91.12 101 PRO A CA 1
ATOM 751 C C . PRO A 1 101 ? -2.301 7.535 13.861 1.00 91.12 101 PRO A C 1
ATOM 753 O O . PRO A 1 101 ? -1.794 6.916 12.928 1.00 91.12 101 PRO A O 1
ATOM 756 N N . LEU A 1 102 ? -3.314 8.385 13.659 1.00 91.00 102 LEU A N 1
ATOM 757 C CA . LEU A 1 102 ? -3.914 8.563 12.338 1.00 91.00 102 LEU A CA 1
ATOM 758 C C . LEU A 1 102 ? -3.004 9.396 11.428 1.00 91.00 102 LEU A C 1
ATOM 760 O O . LEU A 1 102 ? -2.466 10.423 11.839 1.00 91.00 102 LEU A O 1
ATOM 764 N N . ARG A 1 103 ? -2.868 9.000 10.159 1.00 89.62 103 ARG A N 1
ATOM 765 C CA . ARG A 1 103 ? -2.104 9.786 9.172 1.00 89.62 103 ARG A CA 1
ATOM 766 C C . ARG A 1 103 ? -2.865 11.016 8.660 1.00 89.62 103 ARG A C 1
ATOM 768 O O . ARG A 1 103 ? -2.245 11.975 8.216 1.00 89.62 103 ARG A O 1
ATOM 775 N N . ALA A 1 104 ? -4.192 10.972 8.705 1.00 90.81 104 ALA A N 1
ATOM 776 C CA . ALA A 1 104 ? -5.099 12.058 8.347 1.00 90.81 104 ALA A CA 1
ATOM 777 C C . ALA A 1 104 ? -6.398 11.921 9.154 1.00 90.81 104 ALA A C 1
ATOM 779 O O . ALA A 1 104 ? -6.596 10.929 9.860 1.00 90.81 104 ALA A O 1
ATOM 780 N N . ASN A 1 105 ? -7.282 12.915 9.083 1.00 90.81 105 ASN A N 1
ATOM 781 C CA . ASN A 1 105 ? -8.560 12.842 9.782 1.00 90.81 105 ASN A CA 1
ATOM 782 C C . ASN A 1 105 ? -9.396 11.670 9.240 1.00 90.81 105 ASN A C 1
ATOM 784 O O . ASN A 1 105 ? -9.395 11.401 8.040 1.00 90.81 105 ASN A O 1
ATOM 788 N N . ILE A 1 106 ? -10.080 10.934 10.117 1.00 87.88 106 ILE A N 1
ATOM 789 C CA . ILE A 1 106 ? -10.820 9.730 9.715 1.00 87.88 106 ILE A CA 1
ATOM 790 C C . ILE A 1 106 ? -11.991 10.069 8.789 1.00 87.88 106 ILE A C 1
ATOM 792 O O . ILE A 1 106 ? -12.220 9.357 7.818 1.00 87.88 106 ILE A O 1
ATOM 796 N N . VAL A 1 107 ? -12.686 11.181 9.046 1.00 88.62 107 VAL A N 1
ATOM 797 C CA . VAL A 1 107 ? -13.843 11.605 8.244 1.00 88.62 107 VAL A CA 1
ATOM 798 C C . VAL A 1 107 ? -13.424 11.899 6.805 1.00 88.62 107 VAL A C 1
ATOM 800 O O . VAL A 1 107 ? -14.062 11.411 5.878 1.00 88.62 107 VAL A O 1
ATOM 803 N N . ASP A 1 108 ? -12.311 12.611 6.623 1.00 90.38 108 ASP A N 1
ATOM 804 C CA . ASP A 1 108 ? -11.786 12.951 5.297 1.00 90.38 108 ASP A CA 1
ATOM 805 C C . ASP A 1 108 ? -11.356 11.701 4.525 1.00 90.38 108 ASP A C 1
ATOM 807 O O . ASP A 1 108 ? -11.552 11.610 3.318 1.00 90.38 108 ASP A O 1
ATOM 811 N N . GLN A 1 109 ? -10.792 10.717 5.227 1.00 89.50 109 GLN A N 1
ATOM 812 C CA . GLN A 1 109 ? -10.369 9.458 4.622 1.00 89.50 109 GLN A CA 1
ATOM 813 C C . GLN A 1 109 ? -11.566 8.604 4.194 1.00 89.50 109 GLN A C 1
ATOM 815 O O . GLN A 1 109 ? -11.567 8.086 3.084 1.00 89.50 109 GLN A O 1
ATOM 820 N N . LEU A 1 110 ? -12.609 8.494 5.022 1.00 88.69 110 LEU A N 1
ATOM 821 C CA . LEU A 1 110 ? -13.775 7.655 4.725 1.00 88.69 110 LEU A CA 1
ATOM 822 C C . LEU A 1 110 ? -14.504 8.050 3.433 1.00 88.69 110 LEU A C 1
ATOM 824 O O . LEU A 1 110 ? -15.078 7.179 2.788 1.00 88.69 110 LEU A O 1
ATOM 828 N N . VAL A 1 111 ? -14.431 9.318 3.014 1.00 89.88 111 VAL A N 1
ATOM 829 C CA . VAL A 1 111 ? -14.992 9.788 1.731 1.00 89.88 111 VAL A CA 1
ATOM 830 C C . VAL A 1 111 ? -14.362 9.078 0.526 1.00 89.88 111 VAL A C 1
ATOM 832 O O . VAL A 1 111 ? -15.025 8.885 -0.490 1.00 89.88 111 VAL A O 1
ATOM 835 N N . PHE A 1 112 ? -13.098 8.670 0.638 1.00 90.38 112 PHE A N 1
ATOM 836 C CA . PHE A 1 112 ? -12.355 7.995 -0.428 1.00 90.38 112 PHE A CA 1
ATOM 837 C C . PHE A 1 112 ? -12.291 6.475 -0.243 1.00 90.38 112 PHE A C 1
ATOM 839 O O . PHE A 1 112 ? -11.619 5.797 -1.015 1.00 90.38 112 PHE A O 1
ATOM 846 N N . THR A 1 113 ? -12.965 5.930 0.772 1.00 92.56 113 THR A N 1
ATOM 847 C CA . THR A 1 113 ? -12.958 4.500 1.089 1.00 92.56 113 THR A CA 1
ATOM 848 C C . THR A 1 113 ? -14.124 3.793 0.406 1.00 92.56 113 THR A C 1
ATOM 850 O O . THR A 1 113 ? -15.276 4.182 0.567 1.00 92.56 113 THR A O 1
ATOM 853 N N . SER A 1 114 ? -13.841 2.707 -0.314 1.00 94.94 114 SER A N 1
ATOM 854 C CA . SER A 1 114 ? -14.873 1.858 -0.923 1.00 94.94 114 SER A CA 1
ATOM 855 C C . SER A 1 114 ? -15.358 0.775 0.038 1.00 94.94 114 SER A C 1
ATOM 857 O O . SER A 1 114 ? -16.538 0.432 0.040 1.00 94.94 114 SER A O 1
ATOM 859 N N . ALA A 1 115 ? -14.455 0.228 0.856 1.00 93.62 115 ALA A N 1
ATOM 860 C CA . ALA A 1 115 ? -14.780 -0.772 1.866 1.00 93.62 115 ALA A CA 1
ATOM 861 C C . ALA A 1 115 ? -13.809 -0.734 3.052 1.00 93.62 115 ALA A C 1
ATOM 863 O O . ALA A 1 115 ? -12.640 -0.369 2.915 1.00 93.62 115 ALA A O 1
ATOM 864 N N . LEU A 1 116 ? -14.299 -1.173 4.213 1.00 92.25 116 LEU A N 1
ATOM 865 C CA . LEU A 1 116 ? -13.516 -1.350 5.434 1.00 92.25 116 LEU A CA 1
ATOM 866 C C . LEU A 1 116 ? -13.357 -2.839 5.747 1.00 92.25 116 LEU A C 1
ATOM 868 O O . LEU A 1 116 ? -14.345 -3.569 5.826 1.00 92.25 116 LEU A O 1
ATOM 872 N N . LEU A 1 117 ? -12.121 -3.274 5.979 1.00 92.56 117 LEU A N 1
ATOM 873 C CA . LEU A 1 117 ? -11.803 -4.611 6.469 1.00 92.56 117 LEU A CA 1
ATOM 874 C C . LEU A 1 117 ? -11.417 -4.543 7.945 1.00 92.56 117 LEU A C 1
ATOM 876 O O . LEU A 1 117 ? -10.387 -3.973 8.300 1.00 92.56 117 LEU A O 1
ATOM 880 N N . LYS A 1 118 ? -12.219 -5.173 8.803 1.00 92.31 118 LYS A N 1
ATOM 881 C CA . LYS A 1 118 ? -11.858 -5.407 10.205 1.00 92.31 118 LYS A CA 1
ATOM 882 C C . LYS A 1 118 ? -10.919 -6.602 10.298 1.00 92.31 118 LYS A C 1
ATOM 884 O O . LYS A 1 118 ? -11.287 -7.697 9.882 1.00 92.31 118 LYS A O 1
ATOM 889 N N . MET A 1 119 ? -9.734 -6.396 10.860 1.00 93.50 119 MET A N 1
ATOM 890 C CA . MET A 1 119 ? -8.715 -7.434 11.003 1.00 93.50 119 MET A CA 1
ATOM 891 C C . MET A 1 119 ? -8.468 -7.752 12.480 1.00 93.50 119 MET A C 1
ATOM 893 O O . MET A 1 119 ? -8.133 -6.862 13.257 1.00 93.50 119 MET A O 1
ATOM 897 N N . GLY A 1 120 ? -8.625 -9.027 12.849 1.00 91.12 120 GLY A N 1
ATOM 898 C CA . GLY A 1 120 ? -8.347 -9.557 14.188 1.00 91.12 120 GLY A CA 1
ATOM 899 C C . GLY A 1 120 ? -9.588 -9.776 15.059 1.00 91.12 120 GLY A C 1
ATOM 900 O O . GLY A 1 120 ? -10.705 -9.402 14.700 1.00 91.12 120 GLY A O 1
ATOM 901 N N . GLU A 1 121 ? -9.374 -10.337 16.249 1.00 87.62 121 GLU A N 1
ATOM 902 C CA . GLU A 1 121 ? -10.412 -10.605 17.252 1.00 87.62 121 GLU A CA 1
ATOM 903 C C . GLU A 1 121 ? -10.461 -9.481 18.301 1.00 87.62 121 GLU A C 1
ATOM 905 O O . GLU A 1 121 ? -9.686 -9.464 19.259 1.00 87.62 121 GLU A O 1
ATOM 910 N N . GLY A 1 122 ? -11.347 -8.507 18.098 1.00 88.94 122 GLY A N 1
ATOM 911 C CA . GLY A 1 122 ? -11.521 -7.340 18.962 1.00 88.94 122 GLY A CA 1
ATOM 912 C C . GLY A 1 122 ? -12.705 -6.481 18.511 1.00 88.94 122 GLY A C 1
ATOM 913 O O . GLY A 1 122 ? -13.312 -6.748 17.474 1.00 88.94 122 GLY A O 1
ATOM 914 N N . THR A 1 123 ? -13.040 -5.449 19.285 1.00 89.31 123 THR A N 1
ATOM 915 C CA . THR A 1 123 ? -14.201 -4.570 19.030 1.00 89.31 123 THR A CA 1
ATOM 916 C C . THR A 1 123 ? -13.821 -3.102 18.826 1.00 89.31 123 THR A C 1
ATOM 918 O O . THR A 1 123 ? -14.681 -2.266 18.558 1.00 89.31 123 THR A O 1
ATOM 921 N N . ALA A 1 124 ? -12.533 -2.749 18.902 1.00 88.25 124 ALA A N 1
ATOM 922 C CA . ALA A 1 124 ? -12.082 -1.356 18.818 1.00 88.25 124 ALA A CA 1
ATOM 923 C C . ALA A 1 124 ? -12.356 -0.711 17.445 1.00 88.25 124 ALA A C 1
ATOM 925 O O . ALA A 1 124 ? -12.416 0.513 17.337 1.00 88.25 124 ALA A O 1
ATOM 926 N N . ALA A 1 125 ? -12.543 -1.523 16.400 1.00 86.75 125 ALA A N 1
ATOM 927 C CA . ALA A 1 125 ? -12.894 -1.063 15.057 1.00 86.75 125 ALA A CA 1
ATOM 928 C C . ALA A 1 125 ? -14.409 -0.880 14.837 1.00 86.75 125 ALA A C 1
ATOM 930 O O . ALA A 1 125 ? -14.801 -0.266 13.846 1.00 86.75 125 ALA A O 1
ATOM 931 N N . ASP A 1 126 ? -15.268 -1.381 15.732 1.00 87.12 126 ASP A N 1
ATOM 932 C CA . ASP A 1 126 ? -16.728 -1.333 15.558 1.00 87.12 126 ASP A CA 1
ATOM 933 C C . ASP A 1 126 ? -17.292 0.087 15.389 1.00 87.12 126 ASP A C 1
ATOM 935 O O . ASP A 1 126 ? -18.172 0.266 14.551 1.00 87.12 126 ASP A O 1
ATOM 939 N N . PRO A 1 127 ? -16.785 1.136 16.071 1.00 84.12 127 PRO A N 1
ATOM 940 C CA . PRO A 1 127 ? -17.271 2.499 15.850 1.00 84.12 127 PRO A CA 1
ATOM 941 C C . PRO A 1 127 ? -17.035 3.037 14.430 1.00 84.12 127 PRO A C 1
ATOM 943 O O . PRO A 1 127 ? -17.690 4.002 14.039 1.00 84.12 127 PRO A O 1
ATOM 946 N N . VAL A 1 128 ? -16.093 2.450 13.684 1.00 79.50 128 VAL A N 1
ATOM 947 C CA . VAL A 1 128 ? -15.708 2.867 12.324 1.00 79.50 128 VAL A CA 1
ATOM 948 C C . VAL A 1 128 ? -16.562 2.168 11.263 1.00 79.50 128 VAL A C 1
ATOM 950 O O . VAL A 1 128 ? -16.715 2.683 10.161 1.00 79.50 128 VAL A O 1
ATOM 953 N N . VAL A 1 129 ? -17.127 1.006 11.594 1.00 73.25 129 VAL A N 1
ATOM 954 C CA . VAL A 1 129 ? -17.937 0.187 10.690 1.00 73.25 1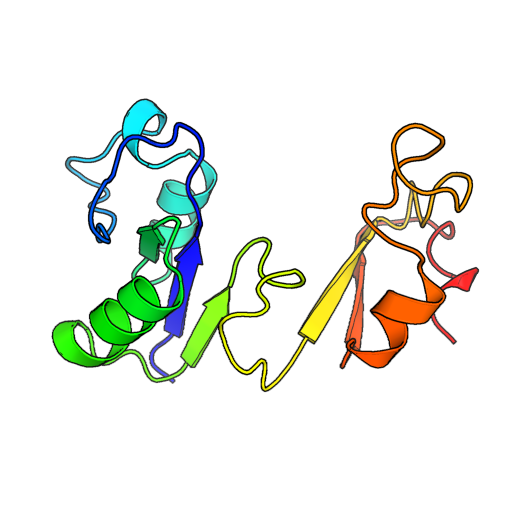29 VAL A CA 1
ATOM 955 C C . VAL A 1 129 ? -19.407 0.423 11.015 1.00 73.25 129 VAL A C 1
ATOM 957 O O . VAL A 1 129 ? -19.920 -0.101 12.002 1.00 73.25 129 VAL A O 1
ATOM 960 N N . ARG A 1 130 ? -20.079 1.242 10.207 1.00 61.56 130 ARG A N 1
ATOM 961 C CA . ARG A 1 130 ? -21.518 1.501 10.310 1.00 61.56 130 ARG A CA 1
ATOM 962 C C . ARG A 1 130 ? -22.195 1.331 8.967 1.00 61.56 130 ARG A C 1
ATOM 964 O O . ARG A 1 130 ? -21.597 1.779 7.968 1.00 61.56 130 ARG A O 1
#

pLDDT: mean 90.27, std 8.07, range [54.66, 98.12]

Secondary structure (DSSP, 8-state):
--EEEEE--SS---SS-EE--TTT--HHHH-HHHHHHHTTS-EEE-S-HHHHHHHHHHHH---EEEETT-TT-TTS--S--EEEEETTTTTTTSPBTTSSSBSS-HHHHHTT-SEEEEESS-STTGGG--

Sequence (130 aa):
LSPGFLSRGHGGSFGEPHIVDLHHDAARHVGDEPLLLAEHAPVAVTPNRAAGARLLMEKLGCDFLIMDDGFQSARLHIDFALVVVDTRYGIGNGRVIPGGPLRANIVDQLVFTSALLKMGEGTAADPVVR

Foldseek 3Di:
DQEEEEEQADAPDDPAKDKDDLVPDDCNRGHPVQNVVVVPHIYIHHPPRVRSVCCCCVPVVHPHYDYDVCLPPPPDDDPAAEAEAEQVCAQPPQDDPPVGDDVDHLVVSVVSHPYYHYDDDHHSNVVVPD